Protein AF-A0A2S3GXU6-F1 (afdb_monomer_lite)

pLDDT: mean 80.68, std 17.15, range [35.91, 95.75]

Sequence (90 aa):
MPNAGLRAYREVLRLVRRLPAETRPYYAKYARENFVNYRDLSADDDLAALLRRAYTHSSWVLSKYSIDAEKAAARLKALGDGHGHGHAGR

Secondary structure (DSSP, 8-state):
---HHHHHHHHHHHHHTTS-GGGHHHHHHHHHHHHHTTTT---HHHHHHHHHHHHHHHHHHHHHTT--HHH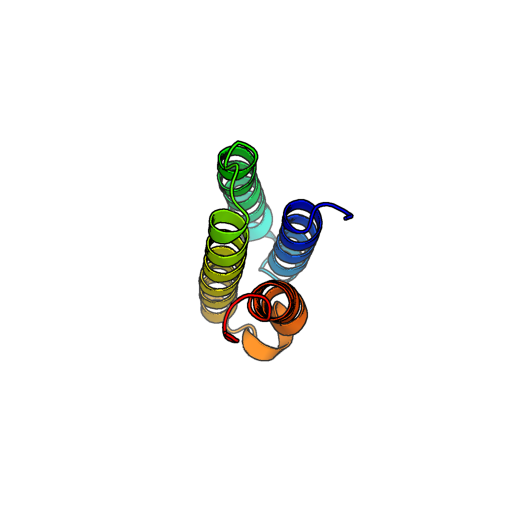HHHHHHHHHHTTSSSS---

InterPro domains:
  IPR008011 Complex 1 LYR protein domain [PF05347] (6-56)
  IPR045291 LYRM9, LYR domain [cd20269] (6-64)

Foldseek 3Di:
DPPLLVVLLVLQLVLLVVDDPVCSVVSNVVSVVVSVVLPPDPDLVSVLVSLVVSLVVSLVVCVVRVHRSCVSCVVSVVSNVVSPPPDDDD

Radius of gyration: 13.54 Å; chains: 1; bounding box: 32×31×34 Å

Structure (mmCIF, N/CA/C/O backbone):
data_AF-A0A2S3GXU6-F1
#
_entry.id   AF-A0A2S3GXU6-F1
#
loop_
_atom_site.group_PDB
_atom_site.id
_atom_site.type_symbol
_atom_site.label_atom_id
_atom_site.label_alt_id
_atom_site.label_comp_id
_atom_site.label_asym_id
_atom_site.label_entity_id
_atom_site.label_seq_id
_atom_site.pdbx_PDB_ins_code
_atom_site.Cartn_x
_atom_site.Cartn_y
_atom_site.Cartn_z
_atom_site.occupancy
_atom_site.B_iso_or_equiv
_atom_site.auth_seq_id
_atom_site.auth_comp_id
_atom_site.auth_asym_id
_atom_site.auth_atom_id
_atom_site.pdbx_PDB_model_num
ATOM 1 N N . MET A 1 1 ? 2.823 -3.844 -21.929 1.00 40.16 1 MET A N 1
ATOM 2 C CA . MET A 1 1 ?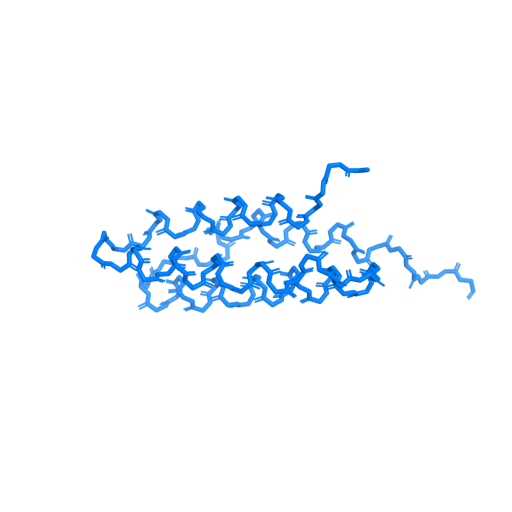 2.184 -4.442 -20.732 1.00 40.16 1 MET A CA 1
ATOM 3 C C . MET A 1 1 ? 1.455 -3.346 -19.963 1.00 40.16 1 MET A C 1
ATOM 5 O O . MET A 1 1 ? 2.035 -2.271 -19.848 1.00 40.16 1 MET A O 1
ATOM 9 N N . PRO A 1 2 ? 0.212 -3.529 -19.471 1.00 50.06 2 PRO A N 1
ATOM 10 C CA . PRO A 1 2 ? -0.397 -2.539 -18.584 1.00 50.06 2 PRO A CA 1
ATOM 11 C C . PRO A 1 2 ? 0.550 -2.294 -17.407 1.00 50.06 2 PRO A C 1
ATOM 13 O O . PRO A 1 2 ? 0.969 -3.237 -16.740 1.00 50.06 2 PRO A O 1
ATOM 16 N N . ASN A 1 3 ? 0.922 -1.029 -17.228 1.00 74.81 3 ASN A N 1
ATOM 17 C CA . ASN A 1 3 ? 2.049 -0.577 -16.421 1.00 74.81 3 ASN A CA 1
ATOM 18 C C . ASN A 1 3 ? 1.987 -1.191 -15.004 1.00 74.81 3 ASN A C 1
ATOM 20 O O . ASN A 1 3 ? 1.086 -0.857 -14.227 1.00 74.81 3 ASN A O 1
ATOM 24 N N . ALA A 1 4 ? 2.870 -2.144 -14.676 1.00 75.56 4 ALA A N 1
ATOM 25 C CA . ALA A 1 4 ? 2.798 -2.895 -13.415 1.00 75.56 4 ALA A CA 1
ATOM 26 C C . ALA A 1 4 ? 2.903 -1.963 -12.196 1.00 75.56 4 ALA A C 1
ATOM 28 O O . ALA A 1 4 ? 2.221 -2.183 -11.194 1.00 75.56 4 ALA A O 1
ATOM 29 N N . GLY A 1 5 ? 3.626 -0.846 -12.336 1.00 79.12 5 GLY A N 1
ATOM 30 C CA . GLY A 1 5 ? 3.642 0.240 -11.356 1.00 79.12 5 GLY A CA 1
ATOM 31 C C . GLY A 1 5 ? 2.256 0.849 -11.105 1.00 79.12 5 GLY A C 1
ATOM 32 O O . GLY A 1 5 ? 1.868 1.053 -9.958 1.00 79.12 5 GLY A O 1
ATOM 33 N N . LEU A 1 6 ? 1.435 1.051 -12.142 1.00 82.81 6 LEU A N 1
ATOM 34 C CA . LEU A 1 6 ? 0.063 1.551 -11.972 1.00 82.81 6 LEU A CA 1
ATOM 35 C C . LEU A 1 6 ? -0.838 0.525 -11.269 1.00 82.81 6 LEU A C 1
ATOM 37 O O . LEU A 1 6 ? -1.706 0.897 -10.475 1.00 82.81 6 LEU A O 1
ATOM 41 N N . ARG A 1 7 ? -0.641 -0.772 -11.540 1.00 85.00 7 ARG A N 1
ATOM 42 C CA . ARG A 1 7 ? -1.358 -1.848 -10.833 1.00 85.00 7 ARG A CA 1
ATOM 43 C C . ARG A 1 7 ? -0.973 -1.873 -9.355 1.00 85.00 7 ARG A C 1
ATOM 45 O O . ARG A 1 7 ? -1.865 -1.901 -8.512 1.00 85.00 7 ARG A O 1
ATOM 52 N N . ALA A 1 8 ? 0.317 -1.775 -9.048 1.00 86.56 8 ALA A N 1
ATOM 53 C CA . ALA A 1 8 ? 0.814 -1.709 -7.680 1.00 86.56 8 ALA A CA 1
ATOM 54 C C . ALA A 1 8 ? 0.297 -0.475 -6.936 1.00 86.56 8 ALA A C 1
ATOM 56 O O . ALA A 1 8 ? -0.197 -0.605 -5.820 1.00 86.56 8 ALA A O 1
ATOM 57 N N . TYR A 1 9 ? 0.295 0.697 -7.577 1.00 88.56 9 TYR A N 1
ATOM 58 C CA . TYR A 1 9 ? -0.269 1.916 -6.998 1.00 88.56 9 TYR A CA 1
ATOM 59 C C . TYR A 1 9 ? -1.746 1.740 -6.616 1.00 88.56 9 TYR A C 1
ATOM 61 O O . TYR A 1 9 ? -2.164 2.081 -5.509 1.00 88.56 9 TYR A O 1
ATOM 69 N N . ARG A 1 10 ? -2.546 1.138 -7.507 1.00 90.12 10 ARG A N 1
ATOM 70 C CA . ARG A 1 10 ? -3.961 0.841 -7.234 1.00 90.12 10 ARG A CA 1
ATOM 71 C C . ARG A 1 10 ? -4.136 -0.131 -6.068 1.00 90.12 10 ARG A C 1
ATOM 73 O O . ARG A 1 10 ? -5.062 0.059 -5.278 1.00 90.12 10 ARG A O 1
ATOM 80 N N . GLU A 1 11 ? -3.280 -1.147 -5.949 1.00 92.94 11 GLU A N 1
ATOM 81 C CA . GLU A 1 11 ? -3.298 -2.050 -4.793 1.00 92.94 11 GLU A CA 1
ATOM 82 C C . GLU A 1 11 ? -2.922 -1.320 -3.501 1.00 92.94 11 GLU A C 1
ATOM 84 O O . GLU A 1 11 ? -3.645 -1.440 -2.517 1.00 92.94 11 GLU A O 1
ATOM 89 N N . VAL A 1 12 ? -1.892 -0.472 -3.504 1.00 92.62 12 VAL A N 1
ATOM 90 C CA . VAL A 1 12 ? -1.528 0.338 -2.329 1.00 92.62 12 VAL A CA 1
ATOM 91 C C . VAL A 1 12 ? -2.704 1.213 -1.879 1.00 92.62 12 VAL A C 1
ATOM 93 O O . VAL A 1 12 ? -3.062 1.206 -0.704 1.00 92.62 12 VAL A O 1
ATOM 96 N N . LEU A 1 13 ? -3.410 1.876 -2.801 1.00 93.94 13 LEU A N 1
ATOM 97 C CA . LEU A 1 13 ? -4.616 2.647 -2.463 1.00 93.94 13 LEU A CA 1
ATOM 98 C C . LEU A 1 13 ? -5.781 1.781 -1.941 1.00 93.94 13 LEU A C 1
ATOM 100 O O . LEU A 1 13 ? -6.647 2.271 -1.211 1.00 93.94 13 LEU A O 1
ATOM 104 N N . ARG A 1 14 ? -5.854 0.496 -2.309 1.00 94.88 14 ARG A N 1
ATOM 105 C CA . ARG A 1 14 ? -6.811 -0.459 -1.716 1.00 94.88 14 ARG A CA 1
ATOM 106 C C . ARG A 1 14 ? -6.425 -0.809 -0.282 1.00 94.88 14 ARG A C 1
ATOM 108 O O . ARG A 1 14 ? -7.318 -0.907 0.555 1.00 94.88 14 ARG A O 1
ATOM 115 N N . LEU A 1 15 ? -5.133 -0.951 0.005 1.00 94.75 15 LEU A N 1
ATOM 116 C CA . LEU A 1 15 ? -4.627 -1.201 1.357 1.00 94.75 15 LEU A CA 1
ATOM 117 C C . LEU A 1 15 ? -4.852 0.007 2.269 1.00 94.75 15 LEU A C 1
ATOM 119 O O . LEU A 1 15 ? -5.361 -0.165 3.371 1.00 94.75 15 LEU A O 1
ATOM 123 N N . VAL A 1 16 ? -4.608 1.228 1.780 1.00 95.50 16 VAL A N 1
ATOM 124 C CA . VAL A 1 16 ? -4.883 2.469 2.532 1.00 95.50 16 VAL A CA 1
ATOM 125 C C . VAL A 1 16 ? -6.348 2.552 2.972 1.00 95.50 16 VAL A C 1
ATOM 127 O O . VAL A 1 16 ? -6.638 2.978 4.084 1.00 95.50 16 VAL A O 1
ATOM 130 N N . ARG A 1 17 ? -7.294 2.082 2.150 1.00 95.25 17 ARG A N 1
ATOM 131 C CA . ARG A 1 17 ? -8.721 2.056 2.517 1.00 95.25 17 ARG A CA 1
ATOM 132 C C . ARG A 1 17 ? -9.059 1.105 3.668 1.00 95.25 17 ARG A C 1
ATOM 134 O O . ARG A 1 17 ? -10.119 1.269 4.264 1.00 95.25 17 ARG A O 1
ATOM 141 N N . ARG A 1 18 ? -8.189 0.142 3.989 1.00 94.06 18 ARG A N 1
ATOM 142 C CA . ARG A 1 18 ? -8.351 -0.758 5.143 1.00 94.06 18 ARG A CA 1
ATOM 143 C C . ARG A 1 18 ? -7.896 -0.127 6.457 1.00 94.06 18 ARG A C 1
ATOM 145 O O . ARG A 1 18 ? -8.243 -0.642 7.510 1.00 94.06 18 ARG A O 1
ATOM 152 N N . LEU A 1 19 ? -7.139 0.966 6.394 1.00 94.12 19 LEU A N 1
ATOM 153 C CA . LEU A 1 19 ? -6.659 1.679 7.573 1.00 94.12 19 LEU A CA 1
ATOM 154 C C . LEU A 1 19 ? -7.802 2.447 8.267 1.00 94.12 19 LEU A C 1
ATOM 156 O O . LEU A 1 19 ? -8.838 2.714 7.630 1.00 94.12 19 LEU A O 1
ATOM 160 N N . PRO A 1 20 ? -7.616 2.852 9.538 1.00 95.75 20 PRO A N 1
ATOM 161 C CA . PRO A 1 20 ? -8.534 3.757 10.228 1.00 95.75 20 PRO A CA 1
ATOM 162 C C . PRO A 1 20 ? -8.757 5.051 9.440 1.00 95.75 20 PRO A C 1
ATOM 164 O O . PRO A 1 20 ? -7.821 5.572 8.825 1.00 95.75 20 PRO A O 1
ATOM 167 N N . ALA A 1 21 ? -9.999 5.540 9.413 1.00 94.94 21 ALA A N 1
ATOM 168 C CA . ALA A 1 21 ? -10.462 6.594 8.507 1.00 94.94 21 ALA A CA 1
ATOM 169 C C . ALA A 1 21 ? -9.637 7.886 8.600 1.00 94.94 21 ALA A C 1
ATOM 171 O O . ALA A 1 21 ? -9.280 8.467 7.575 1.00 94.94 21 ALA A O 1
ATOM 172 N N . GLU A 1 22 ? -9.277 8.270 9.816 1.00 95.31 22 GLU A N 1
ATOM 173 C CA . GLU A 1 22 ? -8.482 9.437 10.178 1.00 95.31 22 GLU A CA 1
ATOM 174 C C . GLU A 1 22 ? -7.043 9.380 9.642 1.00 95.31 22 GLU A C 1
ATOM 176 O O . GLU A 1 22 ? -6.432 10.410 9.371 1.00 95.31 22 GLU A O 1
ATOM 181 N N . THR A 1 23 ? -6.510 8.178 9.406 1.00 94.25 23 THR A N 1
ATOM 182 C CA . THR A 1 23 ? -5.131 7.977 8.925 1.00 94.25 23 THR A CA 1
ATOM 183 C C . THR A 1 23 ? -5.030 7.882 7.403 1.00 94.25 23 THR A C 1
ATOM 185 O O . THR A 1 23 ? -3.959 8.091 6.827 1.00 94.25 23 THR A O 1
ATOM 188 N N . ARG A 1 24 ? -6.147 7.593 6.719 1.00 95.12 24 ARG A N 1
ATOM 189 C CA . ARG A 1 24 ? -6.174 7.368 5.263 1.00 95.12 24 ARG A CA 1
ATOM 190 C C . ARG A 1 24 ? -5.634 8.552 4.456 1.00 95.12 24 ARG A C 1
ATOM 192 O O . ARG A 1 24 ? -4.866 8.289 3.531 1.00 95.12 24 ARG A O 1
ATOM 199 N N . PRO A 1 25 ? -5.974 9.825 4.761 1.00 95.19 25 PRO A N 1
ATOM 200 C CA . PRO A 1 25 ? -5.480 10.964 3.987 1.00 95.19 25 PRO A CA 1
ATOM 201 C C . PRO A 1 25 ? -3.952 11.070 4.017 1.00 95.19 25 PRO A C 1
ATOM 203 O O . PRO A 1 25 ? -3.331 11.303 2.980 1.00 95.19 25 PRO A O 1
ATOM 206 N N . TYR A 1 26 ? -3.349 10.822 5.184 1.00 94.25 26 TYR A N 1
ATOM 207 C CA . TYR A 1 26 ? -1.899 10.834 5.363 1.00 94.25 26 TYR A CA 1
ATOM 208 C C . TYR A 1 26 ? -1.219 9.767 4.493 1.00 94.25 26 TYR A C 1
ATOM 210 O O . TYR A 1 26 ? -0.362 10.091 3.670 1.00 94.25 26 TYR A O 1
ATOM 218 N N . TYR A 1 27 ? -1.653 8.507 4.593 1.00 93.56 27 TYR A N 1
ATOM 219 C CA . TYR A 1 27 ? -1.034 7.422 3.824 1.00 93.56 27 TYR A CA 1
ATOM 220 C C . TYR A 1 27 ? -1.345 7.482 2.324 1.00 93.56 27 TYR A C 1
ATOM 222 O O . TYR A 1 27 ? -0.508 7.088 1.515 1.00 93.56 27 TYR A O 1
ATOM 230 N N . ALA A 1 28 ? -2.506 8.009 1.920 1.00 92.69 28 ALA A N 1
ATOM 231 C CA . ALA A 1 28 ? -2.820 8.235 0.509 1.00 92.69 28 ALA A CA 1
ATOM 232 C C . ALA A 1 28 ? -1.899 9.296 -0.115 1.00 92.69 28 ALA A C 1
ATOM 234 O O . ALA A 1 28 ? -1.401 9.099 -1.228 1.00 92.69 28 ALA A O 1
ATOM 235 N N . LYS A 1 29 ? -1.640 10.394 0.612 1.00 92.50 29 LYS 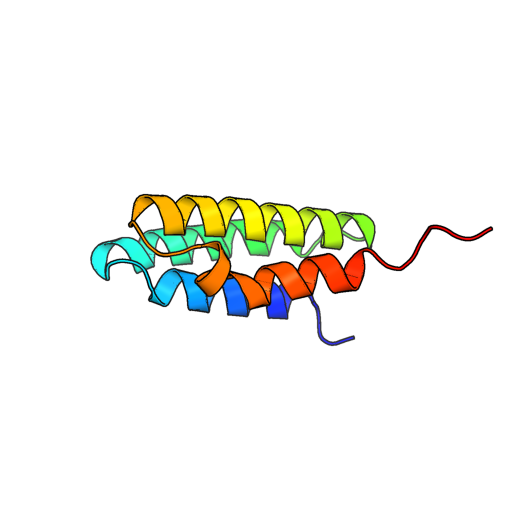A N 1
ATOM 236 C CA . LYS A 1 29 ? -0.679 11.425 0.204 1.00 92.50 29 LYS A CA 1
ATOM 237 C C . LYS A 1 29 ? 0.728 10.836 0.090 1.00 92.50 29 LYS A C 1
ATOM 239 O O . LYS A 1 29 ? 1.332 10.939 -0.974 1.00 92.50 29 LYS A O 1
ATOM 244 N N . TYR A 1 30 ? 1.185 10.132 1.125 1.00 89.44 30 TYR A N 1
ATOM 245 C CA . TYR A 1 30 ? 2.505 9.501 1.139 1.00 89.44 30 TYR A CA 1
ATOM 246 C C . TYR A 1 30 ? 2.685 8.501 -0.013 1.00 89.44 30 TYR A C 1
ATOM 248 O O . TYR A 1 30 ? 3.703 8.519 -0.703 1.00 89.44 30 TYR A O 1
ATOM 256 N N . ALA A 1 31 ? 1.679 7.664 -0.290 1.00 88.25 31 ALA A N 1
ATOM 257 C CA . ALA A 1 31 ? 1.715 6.722 -1.407 1.00 88.25 31 ALA A CA 1
ATOM 258 C C . ALA A 1 31 ? 1.825 7.433 -2.763 1.00 88.25 31 ALA A C 1
ATOM 260 O O . ALA A 1 31 ? 2.562 6.975 -3.633 1.00 88.25 31 ALA A O 1
ATOM 261 N N . ARG A 1 32 ? 1.115 8.554 -2.951 1.00 87.62 32 ARG A N 1
ATOM 262 C CA . ARG A 1 32 ? 1.191 9.356 -4.179 1.00 87.62 32 ARG A CA 1
ATOM 263 C C . ARG A 1 32 ? 2.576 9.976 -4.358 1.00 87.62 32 ARG A C 1
ATOM 265 O O . ARG A 1 32 ? 3.134 9.858 -5.441 1.00 87.62 32 ARG A O 1
ATOM 272 N N . GLU A 1 33 ? 3.118 10.600 -3.316 1.00 86.00 33 GLU A N 1
ATOM 273 C CA . GLU A 1 33 ? 4.451 11.220 -3.345 1.00 86.00 33 GLU A CA 1
ATOM 274 C C . GLU A 1 33 ? 5.536 10.189 -3.659 1.00 86.00 33 GLU A C 1
ATOM 276 O O . GLU A 1 33 ? 6.371 10.418 -4.528 1.00 86.00 33 GLU A O 1
ATOM 281 N N . ASN A 1 34 ? 5.465 9.011 -3.034 1.00 77.50 34 ASN A N 1
ATOM 282 C CA . ASN A 1 34 ? 6.408 7.937 -3.313 1.00 77.50 34 ASN A CA 1
ATOM 283 C C . ASN A 1 34 ? 6.271 7.434 -4.754 1.00 77.50 34 ASN A C 1
ATOM 285 O O . ASN A 1 34 ? 7.269 7.386 -5.457 1.00 77.50 34 ASN A O 1
ATOM 289 N N . PHE A 1 35 ? 5.065 7.112 -5.236 1.00 76.25 35 PHE A N 1
ATOM 290 C CA . PHE A 1 35 ? 4.891 6.549 -6.584 1.00 76.25 35 PHE A CA 1
ATOM 291 C C . PHE A 1 35 ? 5.226 7.513 -7.729 1.00 76.25 35 PHE A C 1
ATOM 293 O O . PHE A 1 35 ? 5.695 7.053 -8.769 1.00 76.25 35 PHE A O 1
ATOM 300 N N . VAL A 1 36 ? 4.999 8.823 -7.571 1.00 70.44 36 VAL A N 1
ATOM 301 C CA . VAL A 1 36 ? 5.338 9.819 -8.606 1.00 70.44 36 VAL A CA 1
ATOM 302 C C . VAL A 1 36 ? 6.846 9.852 -8.866 1.00 70.44 36 VAL A C 1
ATOM 304 O O . VAL A 1 36 ? 7.249 9.909 -10.024 1.00 70.44 36 VAL A O 1
ATOM 307 N N . ASN A 1 37 ? 7.662 9.709 -7.820 1.00 65.81 37 ASN A N 1
ATOM 308 C CA . ASN A 1 37 ? 9.123 9.725 -7.925 1.00 65.81 37 ASN A CA 1
ATOM 309 C C . ASN A 1 37 ? 9.703 8.511 -8.671 1.00 6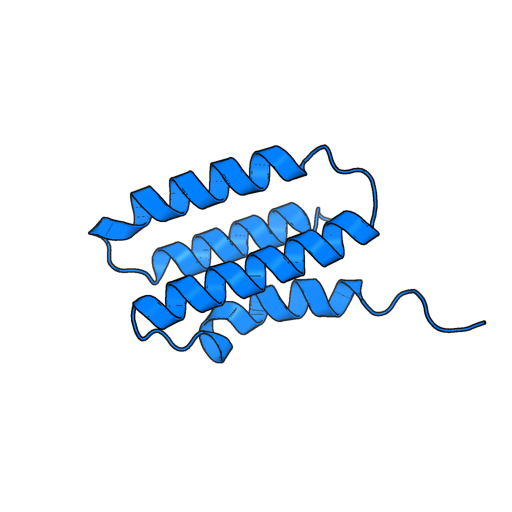5.81 37 ASN A C 1
ATOM 311 O O . ASN A 1 37 ? 10.848 8.553 -9.103 1.00 65.81 37 ASN A O 1
ATOM 315 N N . TYR A 1 38 ? 8.930 7.434 -8.841 1.00 60.44 38 TYR A N 1
ATOM 316 C CA . TYR A 1 38 ? 9.389 6.204 -9.495 1.00 60.44 38 TYR A CA 1
ATOM 317 C C . TYR A 1 38 ? 8.942 6.075 -10.956 1.00 60.44 38 TYR A C 1
ATOM 319 O O . TYR A 1 38 ? 9.284 5.097 -11.614 1.00 60.44 38 TYR A O 1
ATOM 327 N N . ARG A 1 39 ? 8.180 7.045 -11.482 1.00 56.41 39 ARG A N 1
ATOM 328 C CA . ARG A 1 39 ? 7.714 7.034 -12.879 1.00 56.41 39 ARG A CA 1
ATOM 329 C C . ARG A 1 39 ? 8.857 7.210 -13.889 1.00 56.41 39 ARG A C 1
ATOM 331 O O . ARG A 1 39 ? 8.704 6.776 -15.025 1.00 56.41 39 ARG A O 1
ATOM 338 N N . ASP A 1 40 ? 9.966 7.810 -13.461 1.00 56.81 40 ASP A N 1
ATOM 339 C CA . ASP A 1 40 ? 11.137 8.098 -14.300 1.00 56.81 40 ASP A CA 1
ATOM 340 C C . ASP A 1 40 ? 12.247 7.034 -14.194 1.00 56.81 40 ASP A C 1
ATOM 342 O O . ASP A 1 40 ? 13.285 7.167 -14.838 1.00 56.81 40 ASP A O 1
ATOM 346 N N . LEU A 1 41 ? 12.050 5.964 -13.410 1.00 54.44 41 LEU A N 1
ATOM 347 C CA . LEU A 1 41 ? 13.019 4.869 -13.329 1.00 54.44 41 LEU A CA 1
ATOM 348 C C . LEU A 1 41 ? 12.861 3.920 -14.524 1.00 54.44 41 LEU A C 1
ATOM 350 O O . LEU A 1 41 ? 11.934 3.111 -14.596 1.00 54.44 41 LEU A O 1
ATOM 354 N N . SER A 1 42 ? 13.767 4.063 -15.489 1.00 49.81 42 SER A N 1
ATOM 355 C CA . SER A 1 42 ? 13.877 3.224 -16.678 1.00 49.81 42 SER A CA 1
ATOM 356 C C . SER A 1 42 ? 14.794 2.018 -16.428 1.00 49.81 42 SER A C 1
ATOM 358 O O . SER A 1 42 ? 15.944 2.024 -16.858 1.00 49.81 42 SER A O 1
ATOM 360 N N . ALA A 1 43 ? 14.295 0.977 -15.762 1.00 55.72 43 ALA A N 1
ATOM 361 C CA . ALA A 1 43 ? 14.843 -0.382 -15.830 1.00 55.72 43 ALA A CA 1
ATOM 362 C C . ALA A 1 43 ? 13.840 -1.383 -15.241 1.00 55.72 43 ALA A C 1
ATOM 364 O O . ALA A 1 43 ? 13.176 -1.102 -14.243 1.00 55.72 43 ALA A O 1
ATOM 365 N N . ASP A 1 44 ? 13.745 -2.581 -15.816 1.00 57.28 44 ASP A N 1
ATOM 366 C CA . ASP A 1 44 ? 12.931 -3.662 -15.246 1.00 57.28 44 ASP A CA 1
ATOM 367 C C . ASP A 1 44 ? 13.398 -4.056 -13.828 1.00 57.28 44 ASP A C 1
ATOM 369 O O . ASP A 1 44 ? 12.570 -4.434 -12.994 1.00 57.28 44 ASP A O 1
ATOM 373 N N . ASP A 1 45 ? 14.686 -3.885 -13.513 1.00 58.53 45 ASP A N 1
ATOM 374 C CA . ASP A 1 45 ? 15.238 -4.086 -12.165 1.00 58.53 45 ASP A CA 1
ATOM 375 C C . ASP A 1 45 ? 14.693 -3.070 -11.143 1.00 58.53 45 ASP A C 1
ATOM 377 O O . ASP A 1 45 ? 14.444 -3.412 -9.978 1.00 58.53 45 ASP A O 1
ATOM 381 N N . ASP A 1 46 ? 14.409 -1.840 -11.582 1.00 74.94 46 ASP A N 1
ATOM 382 C CA . ASP A 1 46 ? 13.829 -0.800 -10.729 1.00 74.94 46 ASP A CA 1
ATOM 383 C C . ASP A 1 46 ? 12.375 -1.113 -10.375 1.00 74.94 46 ASP A C 1
ATOM 385 O O . ASP A 1 46 ? 11.914 -0.820 -9.266 1.00 74.94 46 ASP A O 1
ATOM 389 N N . LEU A 1 47 ? 11.653 -1.775 -11.281 1.00 77.25 47 LEU A N 1
ATOM 390 C CA . LEU A 1 47 ? 10.270 -2.166 -11.056 1.00 77.25 47 LEU A CA 1
ATOM 391 C C . LEU A 1 47 ? 10.154 -3.286 -10.013 1.00 77.25 47 LEU A C 1
ATOM 393 O O . LEU A 1 47 ? 9.347 -3.161 -9.090 1.00 77.25 47 LEU A O 1
ATOM 397 N N . ALA A 1 48 ? 10.967 -4.346 -10.084 1.00 80.44 48 ALA A N 1
ATOM 398 C CA . ALA A 1 48 ? 10.986 -5.382 -9.039 1.00 80.44 48 ALA A CA 1
ATOM 399 C C . ALA A 1 48 ? 11.329 -4.791 -7.664 1.00 80.44 48 ALA A C 1
ATOM 401 O O . ALA A 1 48 ? 10.652 -5.068 -6.666 1.00 80.44 48 ALA A O 1
ATOM 402 N N . ALA A 1 49 ? 12.357 -3.940 -7.604 1.00 81.38 49 ALA A N 1
ATOM 403 C CA . ALA A 1 49 ? 12.765 -3.280 -6.371 1.00 81.38 49 ALA A CA 1
ATOM 404 C C . ALA A 1 49 ? 11.656 -2.371 -5.810 1.00 81.38 49 ALA A C 1
ATOM 406 O O . ALA A 1 49 ? 11.404 -2.381 -4.598 1.00 81.38 49 ALA A O 1
ATOM 407 N N . LEU A 1 50 ? 10.957 -1.634 -6.679 1.00 82.38 50 LEU A N 1
ATOM 408 C CA . LEU A 1 50 ? 9.804 -0.808 -6.327 1.00 82.38 50 LEU A CA 1
ATOM 409 C C . LEU A 1 50 ? 8.668 -1.647 -5.741 1.00 82.38 50 LEU A C 1
ATOM 411 O O . LEU A 1 50 ? 8.150 -1.320 -4.672 1.00 82.38 50 LEU A O 1
ATOM 415 N N . LEU A 1 51 ? 8.289 -2.732 -6.418 1.00 86.00 51 LEU A N 1
ATOM 416 C CA . LEU A 1 51 ? 7.209 -3.619 -5.984 1.00 86.00 51 LEU A CA 1
ATOM 417 C C . LEU A 1 51 ? 7.528 -4.247 -4.624 1.00 86.00 51 LEU A C 1
ATOM 419 O O . LEU A 1 51 ? 6.669 -4.260 -3.738 1.00 86.00 51 LEU A O 1
ATOM 423 N N . ARG A 1 52 ? 8.782 -4.666 -4.412 1.00 87.06 52 ARG A N 1
ATOM 424 C CA . ARG A 1 52 ? 9.251 -5.182 -3.121 1.00 87.06 52 ARG A CA 1
ATOM 425 C C . ARG A 1 52 ? 9.164 -4.126 -2.019 1.00 87.06 52 ARG A C 1
ATOM 427 O O . ARG A 1 52 ? 8.609 -4.408 -0.961 1.00 87.06 52 ARG A O 1
ATOM 434 N N . ARG A 1 53 ? 9.643 -2.896 -2.255 1.00 86.69 53 ARG A N 1
ATOM 435 C CA . ARG A 1 53 ? 9.532 -1.799 -1.270 1.00 86.69 53 ARG A CA 1
ATOM 436 C C . ARG A 1 53 ? 8.077 -1.456 -0.962 1.00 86.69 53 ARG A C 1
ATOM 438 O O . ARG A 1 53 ? 7.733 -1.287 0.206 1.00 86.69 53 ARG A O 1
ATOM 445 N N . ALA A 1 54 ? 7.224 -1.388 -1.984 1.00 89.12 54 ALA A N 1
ATOM 446 C CA . ALA A 1 54 ? 5.799 -1.126 -1.820 1.00 89.12 54 ALA A CA 1
ATOM 447 C C . ALA A 1 54 ? 5.130 -2.209 -0.960 1.00 89.12 54 ALA A C 1
ATOM 449 O O . ALA A 1 54 ? 4.353 -1.874 -0.062 1.00 89.12 54 ALA A O 1
ATOM 450 N N . TYR A 1 55 ? 5.465 -3.484 -1.187 1.00 92.00 55 TYR A N 1
ATOM 451 C CA . TYR A 1 55 ? 4.998 -4.600 -0.367 1.00 92.00 55 TYR A CA 1
ATOM 452 C C . TYR A 1 55 ? 5.482 -4.492 1.082 1.00 92.00 55 TYR A C 1
ATOM 454 O O . TYR A 1 55 ? 4.658 -4.510 1.998 1.00 92.00 55 TYR A O 1
ATOM 462 N N . THR A 1 56 ? 6.790 -4.327 1.304 1.00 91.94 56 THR A N 1
ATOM 463 C CA . THR A 1 56 ? 7.376 -4.227 2.649 1.00 91.94 56 THR A CA 1
ATOM 464 C C . THR A 1 56 ? 6.768 -3.071 3.437 1.00 91.94 56 THR A C 1
ATOM 466 O O . THR A 1 56 ? 6.341 -3.254 4.577 1.00 91.94 56 THR A O 1
ATOM 469 N N . HIS A 1 57 ? 6.671 -1.890 2.825 1.00 91.06 57 HIS A N 1
ATOM 470 C CA . HIS A 1 57 ? 6.131 -0.716 3.497 1.00 91.06 57 HIS A CA 1
ATOM 471 C C . HIS A 1 57 ? 4.638 -0.870 3.800 1.00 91.06 57 HIS A C 1
ATOM 473 O O . HIS A 1 57 ? 4.215 -0.637 4.930 1.00 91.06 57 HIS A O 1
ATOM 479 N N . SER A 1 58 ? 3.840 -1.316 2.823 1.00 92.25 58 SER A N 1
ATOM 480 C CA . SER A 1 58 ? 2.403 -1.525 3.038 1.00 92.25 58 SER A CA 1
ATOM 481 C C . SER A 1 58 ? 2.148 -2.557 4.133 1.00 92.25 58 SER A C 1
ATOM 483 O O . SER A 1 58 ? 1.280 -2.346 4.972 1.00 92.25 58 SER A O 1
ATOM 485 N N . SER A 1 59 ? 2.936 -3.635 4.168 1.00 94.75 59 SER A N 1
ATOM 486 C CA . SER A 1 59 ? 2.837 -4.670 5.199 1.00 94.75 59 SER A CA 1
ATOM 487 C C . SER A 1 59 ? 3.142 -4.115 6.587 1.00 94.75 59 SER A C 1
ATOM 489 O O . SER A 1 59 ? 2.368 -4.329 7.513 1.00 94.75 59 SER A O 1
ATOM 491 N N . TRP A 1 60 ? 4.208 -3.322 6.725 1.00 94.81 60 TRP A N 1
ATOM 492 C CA . TRP A 1 60 ? 4.538 -2.667 7.992 1.00 94.81 60 TRP A CA 1
ATOM 493 C C . TRP A 1 60 ? 3.437 -1.711 8.467 1.00 94.81 60 TRP A C 1
ATOM 495 O O . TRP A 1 60 ? 3.070 -1.737 9.642 1.00 94.81 60 TRP A O 1
ATOM 505 N N . VAL A 1 61 ? 2.868 -0.901 7.565 1.00 93.94 61 VAL A N 1
ATOM 506 C CA . VAL A 1 61 ? 1.747 -0.009 7.903 1.00 93.94 61 VAL A CA 1
ATOM 507 C C . VAL A 1 61 ? 0.527 -0.812 8.349 1.00 93.94 61 VAL A C 1
ATOM 509 O O . VAL A 1 61 ? -0.078 -0.471 9.357 1.00 93.94 61 VAL A O 1
ATOM 512 N N . LEU A 1 62 ? 0.167 -1.888 7.648 1.00 95.12 62 LEU A N 1
ATOM 513 C CA . LEU A 1 62 ? -0.974 -2.733 8.018 1.00 95.12 62 LEU A CA 1
ATOM 514 C C . LEU A 1 62 ? -0.779 -3.372 9.399 1.00 95.12 62 LEU A C 1
ATOM 516 O O . LEU A 1 62 ? -1.678 -3.290 10.238 1.00 95.12 62 LEU A O 1
ATOM 520 N N . SER A 1 63 ? 0.415 -3.907 9.672 1.00 94.12 63 SER A N 1
ATOM 521 C CA . SER A 1 63 ? 0.751 -4.499 10.969 1.00 94.12 63 SER A CA 1
ATOM 522 C C . SER A 1 63 ? 0.665 -3.492 12.119 1.00 94.12 63 SER A C 1
ATOM 524 O O . SER A 1 63 ? 0.215 -3.858 13.202 1.00 94.12 63 SER A O 1
ATOM 526 N N . LYS A 1 64 ? 1.006 -2.211 11.900 1.00 94.62 64 LYS A N 1
ATOM 527 C CA . LYS A 1 64 ? 0.827 -1.156 12.920 1.00 94.62 64 LYS A CA 1
ATOM 528 C C . LYS A 1 64 ? -0.614 -1.007 13.399 1.00 94.62 64 LYS A C 1
ATOM 530 O O . LYS A 1 64 ? -0.831 -0.626 14.543 1.00 94.62 64 LYS A O 1
ATOM 535 N N . TYR A 1 65 ? -1.582 -1.292 12.533 1.00 94.81 65 TYR A N 1
ATOM 536 C CA . TYR A 1 65 ? -3.007 -1.226 12.854 1.00 94.81 65 TYR A CA 1
ATOM 537 C C . TYR A 1 65 ? -3.603 -2.611 13.137 1.00 94.81 65 TYR A C 1
ATOM 539 O O . TYR A 1 65 ? -4.818 -2.773 13.077 1.00 94.81 65 TYR A O 1
ATOM 547 N N . SER A 1 66 ? -2.764 -3.611 13.442 1.00 94.69 66 SER A N 1
ATOM 548 C CA . SER A 1 66 ? -3.177 -5.002 13.694 1.00 94.69 66 SER A CA 1
ATOM 549 C C . SER A 1 66 ? -3.973 -5.635 12.543 1.00 94.69 66 SER A C 1
ATOM 551 O O . SER A 1 66 ? -4.795 -6.525 12.752 1.00 94.69 66 SER A O 1
ATOM 553 N N . ILE A 1 67 ? -3.743 -5.179 11.308 1.00 94.19 67 ILE A N 1
ATOM 554 C CA . ILE A 1 67 ? -4.343 -5.760 10.106 1.00 94.19 67 ILE A CA 1
ATOM 555 C C . ILE A 1 67 ? -3.401 -6.846 9.587 1.00 94.19 67 ILE A C 1
ATOM 557 O O . ILE A 1 67 ? -2.219 -6.584 9.375 1.00 94.19 67 ILE A O 1
ATOM 561 N N . ASP A 1 68 ? -3.934 -8.044 9.331 1.00 93.88 68 ASP A N 1
ATOM 562 C CA . ASP A 1 68 ? -3.185 -9.162 8.744 1.00 93.88 68 ASP A CA 1
ATOM 563 C C . ASP A 1 68 ? -2.613 -8.777 7.368 1.00 93.88 68 ASP A C 1
ATOM 565 O O . ASP A 1 68 ? -3.323 -8.733 6.354 1.00 93.88 68 ASP A O 1
ATOM 569 N N . ALA A 1 69 ? -1.317 -8.465 7.360 1.00 89.19 69 ALA A N 1
ATOM 570 C CA . ALA A 1 69 ? -0.590 -7.983 6.200 1.00 89.19 69 ALA A CA 1
ATOM 571 C C . ALA A 1 69 ? -0.409 -9.061 5.125 1.00 89.19 69 ALA A C 1
ATOM 573 O O . ALA A 1 69 ? -0.580 -8.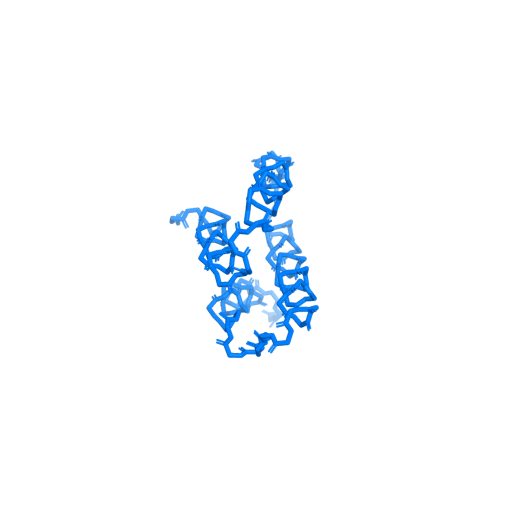751 3.946 1.00 89.19 69 ALA A O 1
ATOM 574 N N . GLU A 1 70 ? -0.138 -10.315 5.504 1.00 88.88 70 GLU A N 1
ATOM 575 C CA . GLU A 1 70 ? 0.051 -11.416 4.549 1.00 88.88 70 GLU A CA 1
ATOM 576 C C . GLU A 1 70 ? -1.232 -11.642 3.747 1.00 88.88 70 GLU A C 1
ATOM 578 O O . GLU A 1 70 ? -1.209 -11.706 2.515 1.00 88.88 70 GLU A O 1
ATOM 583 N N . LYS A 1 71 ? -2.387 -11.646 4.423 1.00 91.31 71 LYS A N 1
ATOM 584 C CA . LYS A 1 71 ? -3.683 -11.776 3.747 1.00 91.31 71 LYS A CA 1
ATOM 585 C C . LYS A 1 71 ? -4.076 -10.514 2.984 1.00 91.31 71 LYS A C 1
ATOM 587 O O . LYS A 1 71 ? -4.646 -10.594 1.893 1.00 91.31 71 LYS A O 1
ATOM 592 N N . ALA A 1 72 ? -3.838 -9.333 3.550 1.00 90.62 72 ALA A N 1
ATOM 593 C CA . ALA A 1 72 ? -4.276 -8.079 2.947 1.00 90.62 72 ALA A CA 1
ATOM 594 C C . ALA A 1 72 ? -3.457 -7.694 1.711 1.00 90.62 72 ALA A C 1
ATOM 596 O O . ALA A 1 72 ? -4.044 -7.277 0.710 1.00 90.62 72 ALA A O 1
ATOM 597 N N . ALA A 1 73 ? -2.136 -7.858 1.771 1.00 92.88 73 ALA A N 1
ATOM 598 C CA . ALA A 1 73 ? -1.190 -7.458 0.738 1.00 92.88 73 ALA A CA 1
ATOM 599 C C . ALA A 1 73 ? -0.814 -8.592 -0.234 1.00 92.88 73 ALA A C 1
ATOM 601 O O . ALA A 1 73 ? 0.005 -8.365 -1.123 1.00 92.88 73 ALA A O 1
ATOM 602 N N . ALA A 1 74 ? -1.450 -9.768 -0.150 1.00 91.94 74 ALA A N 1
ATOM 603 C CA . ALA A 1 74 ? -1.205 -10.911 -1.041 1.00 91.94 74 ALA A CA 1
ATOM 604 C C . ALA A 1 74 ? -1.211 -10.540 -2.538 1.00 91.94 74 ALA A C 1
ATOM 606 O O . ALA A 1 74 ? -0.364 -10.986 -3.308 1.00 91.94 74 ALA A O 1
ATOM 607 N N . ARG A 1 75 ? -2.137 -9.666 -2.959 1.00 90.06 75 ARG A N 1
ATOM 608 C CA . ARG A 1 75 ? -2.207 -9.191 -4.353 1.00 90.06 75 ARG A CA 1
ATOM 609 C C . ARG A 1 75 ? -1.022 -8.316 -4.748 1.00 90.06 75 ARG A C 1
ATOM 611 O O . ARG A 1 75 ? -0.599 -8.371 -5.895 1.00 90.06 75 ARG A O 1
ATOM 618 N N . LEU A 1 76 ? -0.505 -7.512 -3.820 1.00 89.69 76 LEU A N 1
ATOM 619 C CA . LEU A 1 76 ? 0.670 -6.676 -4.053 1.00 89.69 76 LEU A CA 1
ATOM 620 C C . LEU A 1 76 ? 1.946 -7.529 -4.102 1.00 89.69 76 LEU A C 1
ATOM 622 O O . LEU A 1 76 ? 2.785 -7.296 -4.964 1.00 89.69 76 LEU A O 1
ATOM 626 N N . LYS A 1 77 ? 2.041 -8.554 -3.245 1.00 90.19 77 LYS A N 1
ATOM 627 C CA . LYS A 1 77 ? 3.119 -9.557 -3.244 1.00 90.19 77 LYS A CA 1
ATOM 628 C C . LYS A 1 77 ? 3.219 -10.276 -4.592 1.00 90.19 77 LYS A C 1
ATOM 630 O O . LYS A 1 77 ? 4.255 -10.225 -5.243 1.00 90.19 77 LYS A O 1
ATOM 635 N N . ALA A 1 78 ? 2.088 -10.792 -5.080 1.00 89.44 78 ALA A N 1
ATOM 636 C CA . ALA A 1 78 ? 2.005 -11.498 -6.358 1.00 89.44 78 ALA A CA 1
ATOM 637 C C . ALA A 1 78 ? 2.426 -10.644 -7.571 1.00 89.44 78 ALA A C 1
ATOM 639 O O . ALA A 1 78 ? 2.907 -11.183 -8.565 1.00 89.44 78 ALA A O 1
ATOM 640 N N . LEU A 1 79 ? 2.255 -9.315 -7.510 1.00 85.12 79 LEU A N 1
ATOM 641 C CA . LEU A 1 79 ? 2.752 -8.418 -8.560 1.00 85.12 79 LEU A CA 1
ATOM 642 C C . LEU A 1 79 ? 4.285 -8.364 -8.588 1.00 85.12 79 LEU A C 1
ATOM 644 O O . LEU A 1 79 ? 4.847 -8.282 -9.674 1.00 85.12 79 LEU A O 1
ATOM 648 N N . GLY A 1 80 ? 4.940 -8.408 -7.424 1.00 80.31 80 GLY A N 1
ATOM 649 C CA . GLY A 1 80 ? 6.401 -8.458 -7.314 1.00 80.31 80 GLY A CA 1
ATOM 650 C C . GLY A 1 80 ? 6.973 -9.812 -7.730 1.00 80.31 80 GLY A C 1
ATOM 651 O O . GLY A 1 80 ? 7.922 -9.860 -8.508 1.00 80.31 80 GLY A O 1
ATOM 652 N N . ASP A 1 81 ? 6.351 -10.904 -7.282 1.00 78.62 81 ASP A N 1
ATOM 653 C CA . ASP A 1 81 ? 6.816 -12.268 -7.569 1.00 78.62 81 ASP A CA 1
ATOM 654 C C . ASP A 1 81 ? 6.708 -12.615 -9.066 1.00 78.62 81 ASP A C 1
ATOM 656 O O . ASP A 1 81 ? 7.579 -13.281 -9.623 1.00 78.62 81 ASP A O 1
ATOM 660 N N . GLY A 1 82 ? 5.680 -12.100 -9.752 1.00 66.12 82 GLY A N 1
ATOM 661 C CA . GLY A 1 82 ? 5.499 -12.284 -11.195 1.00 66.12 82 GLY A CA 1
ATOM 662 C C . GLY A 1 82 ? 6.532 -11.568 -12.077 1.00 66.12 82 GLY A C 1
ATOM 663 O O . GLY A 1 82 ? 6.631 -11.900 -13.255 1.00 66.12 82 GLY A O 1
ATOM 664 N N . HIS A 1 83 ? 7.298 -10.611 -11.536 1.00 55.12 83 HIS A N 1
ATOM 665 C CA . HIS A 1 83 ? 8.368 -9.895 -12.257 1.00 55.12 83 HIS A CA 1
ATOM 666 C C . HIS A 1 83 ? 9.764 -10.489 -11.992 1.00 55.12 83 HIS A C 1
ATOM 668 O O . HIS A 1 83 ? 10.706 -10.200 -12.718 1.00 55.12 83 HIS A O 1
ATOM 674 N N . GLY A 1 84 ? 9.911 -11.348 -10.975 1.00 48.03 84 GLY A N 1
ATOM 675 C CA . GLY A 1 84 ? 11.191 -11.957 -10.589 1.00 48.03 84 GLY A CA 1
ATOM 676 C C . GLY A 1 84 ? 11.581 -13.222 -11.366 1.00 48.03 84 GLY A C 1
ATOM 677 O O . GLY A 1 84 ? 12.699 -13.709 -11.216 1.00 48.03 84 GLY A O 1
ATOM 678 N N . HIS A 1 85 ? 10.697 -13.769 -12.206 1.00 42.94 85 HIS A N 1
ATOM 679 C CA . HIS A 1 85 ? 10.927 -15.036 -12.914 1.00 42.94 85 HIS A CA 1
ATOM 680 C C . HIS A 1 85 ? 11.400 -14.828 -14.361 1.00 42.94 85 HIS A C 1
ATOM 682 O O . HIS A 1 85 ? 10.837 -15.363 -15.312 1.00 42.94 85 HIS A O 1
ATOM 688 N N . GLY A 1 86 ? 12.435 -14.005 -14.525 1.00 42.81 86 GLY A N 1
ATOM 689 C CA . GLY A 1 86 ? 12.922 -13.599 -15.839 1.00 42.81 86 GLY A CA 1
ATOM 690 C C . GLY A 1 86 ? 14.428 -13.410 -15.951 1.00 42.81 86 GLY A C 1
ATOM 691 O O . GLY A 1 86 ? 14.820 -12.663 -16.823 1.00 42.81 86 GLY A O 1
ATOM 692 N N . HIS A 1 87 ? 15.273 -14.017 -15.107 1.00 43.03 87 HIS A N 1
ATOM 693 C CA . HIS A 1 87 ? 16.719 -14.125 -15.383 1.00 43.03 87 HIS A CA 1
ATOM 694 C C . HIS A 1 87 ? 17.414 -15.111 -14.422 1.00 43.03 87 HIS A C 1
ATOM 696 O O . HIS A 1 87 ? 17.999 -14.723 -13.419 1.00 43.03 87 HIS A O 1
ATOM 702 N N . ALA A 1 88 ? 17.349 -16.409 -14.723 1.00 40.97 88 ALA A N 1
ATOM 703 C CA . ALA A 1 88 ? 18.301 -17.411 -14.229 1.00 40.97 88 ALA A CA 1
ATOM 704 C C . ALA A 1 88 ? 18.202 -18.650 -15.127 1.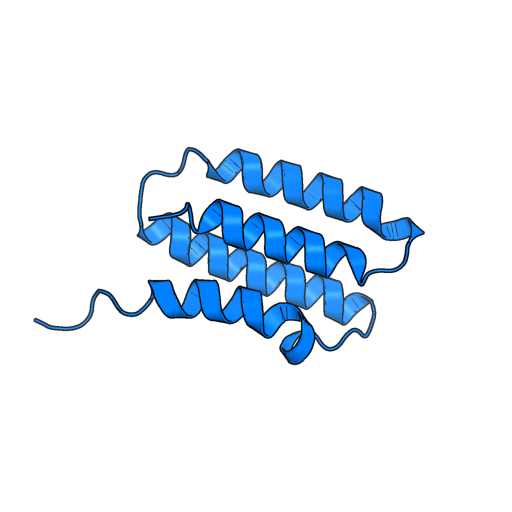00 40.97 88 ALA A C 1
ATOM 706 O O . ALA A 1 88 ? 17.385 -19.537 -14.895 1.00 40.97 88 ALA A O 1
ATOM 707 N N . GLY A 1 89 ? 18.975 -18.668 -16.211 1.00 45.41 89 GLY A N 1
ATOM 708 C CA . GLY A 1 89 ? 18.967 -19.786 -17.148 1.00 45.41 89 GLY A CA 1
ATOM 709 C C . GLY A 1 89 ? 19.757 -19.507 -18.416 1.00 45.41 89 GLY A C 1
ATOM 710 O O . GLY A 1 89 ? 19.160 -19.370 -19.480 1.00 45.41 89 GLY A O 1
ATOM 711 N N . ARG A 1 90 ? 21.082 -19.413 -18.292 1.00 35.91 90 ARG A N 1
ATOM 712 C CA . ARG A 1 90 ? 22.054 -19.859 -19.297 1.00 35.91 90 ARG A CA 1
ATOM 713 C C . ARG A 1 90 ? 23.354 -20.215 -18.603 1.00 35.91 90 ARG A C 1
ATOM 715 O O . ARG A 1 90 ? 23.727 -19.457 -17.682 1.00 35.91 90 ARG A O 1
#

Organism: NCBI:txid206008